Protein AF-A0A059X9L1-F1 (afdb_monomer)

Foldseek 3Di:
DDDDPPVPDPVVVVCVVPVPPPPPDDPDLQFDWDDPDPFKIKGFQADFPVVCCVVPVPCPDDDPDGTNFRSQCVQVVHRDDAQDWDDDPQKIKGQHDDDPRTRTMIMIGGNDPPPPDDDDD

pLDDT: mean 75.88, std 18.7, range [35.75, 95.0]

Sequence (121 aa):
FGGTSGLVSVEDVVEQIFGEIQDEYDTTEDWTERQLDEHTYMLSARHELDYLNEKYGWGLPEGDYDTVAGMLIHFYGDLPDENEVVEMPPYSFQIVSVQDTRIELVKLTIEDRRSERTGHN

Secondary structure (DSSP, 8-state):
---------TTHHHHHHHTT-------SGGG-EEEEETTEEEEETTSBHHHHHHHH------SS--BHHHHHHHHHSS-PPTT-EEEETTEEEEEEEEETTEEEEEEEEE--TT-------

Structure (mmCIF, N/CA/C/O backbone):
data_AF-A0A059X9L1-F1
#
_entry.id   AF-A0A059X9L1-F1
#
loop_
_atom_site.group_PDB
_atom_site.id
_atom_site.type_symbol
_atom_site.label_atom_id
_atom_site.label_alt_id
_atom_site.label_comp_id
_atom_site.label_asym_id
_atom_site.label_entity_id
_atom_site.label_seq_id
_atom_site.pdbx_PDB_ins_code
_atom_site.Cartn_x
_atom_site.Cartn_y
_atom_site.Cartn_z
_atom_site.occupancy
_atom_site.B_iso_or_equiv
_atom_site.auth_seq_id
_atom_site.auth_comp_id
_atom_site.auth_asym_id
_atom_site.auth_atom_id
_atom_site.pdbx_PDB_model_num
ATOM 1 N N . PHE A 1 1 ? -28.693 -7.969 38.394 1.00 44.44 1 PHE A N 1
ATOM 2 C CA . PHE A 1 1 ? -28.958 -8.224 36.968 1.00 44.44 1 PHE A CA 1
ATOM 3 C C . PHE A 1 1 ? -28.004 -7.355 36.170 1.00 44.44 1 PHE A C 1
ATOM 5 O O . PHE A 1 1 ? -28.306 -6.205 35.894 1.00 44.44 1 PHE A O 1
ATOM 12 N N . GLY A 1 2 ? -26.788 -7.870 35.972 1.00 45.97 2 GLY A N 1
ATOM 13 C CA . GLY A 1 2 ? -25.774 -7.279 35.103 1.00 45.97 2 GLY A CA 1
ATOM 14 C C . GLY A 1 2 ? -25.969 -7.849 33.707 1.00 45.97 2 GLY A C 1
ATOM 15 O O . GLY A 1 2 ? -26.153 -9.056 33.565 1.00 45.97 2 GLY A O 1
ATOM 16 N N . GLY A 1 3 ? -26.016 -6.983 32.705 1.00 45.31 3 GLY A N 1
ATOM 17 C CA . GLY A 1 3 ? -26.385 -7.403 31.363 1.00 45.31 3 GLY A CA 1
ATOM 18 C C . GLY A 1 3 ? -26.317 -6.264 30.369 1.00 45.31 3 GLY A C 1
ATOM 19 O O . GLY A 1 3 ? -27.338 -5.917 29.803 1.00 45.31 3 GLY A O 1
ATOM 20 N N . THR A 1 4 ? -25.122 -5.713 30.171 1.00 50.09 4 THR A N 1
ATOM 21 C CA . THR A 1 4 ? -24.690 -5.122 28.899 1.00 50.09 4 THR A CA 1
ATOM 22 C C . THR A 1 4 ? -23.168 -5.260 28.840 1.00 50.09 4 THR A C 1
ATOM 24 O O . THR A 1 4 ? -22.434 -4.351 29.221 1.00 50.09 4 THR A O 1
ATOM 27 N N . SER A 1 5 ? -22.674 -6.418 28.396 1.00 48.25 5 SER A N 1
ATOM 28 C CA . SER A 1 5 ? -21.343 -6.485 27.782 1.00 48.25 5 SER A CA 1
ATOM 29 C C . SER A 1 5 ? -21.434 -5.755 26.444 1.00 48.25 5 SER A C 1
ATOM 31 O O . SER A 1 5 ? -21.562 -6.374 25.395 1.00 48.25 5 SER A O 1
ATOM 33 N N . GLY A 1 6 ? -21.453 -4.426 26.494 1.00 46.97 6 GLY A N 1
ATOM 34 C CA . GLY A 1 6 ? -21.008 -3.618 25.374 1.00 46.97 6 GLY A CA 1
ATOM 35 C C . GLY A 1 6 ? -19.496 -3.621 25.466 1.00 46.97 6 GLY A C 1
ATOM 36 O O . GLY A 1 6 ? -18.935 -2.876 26.264 1.00 46.97 6 GLY A O 1
ATOM 37 N N . LEU A 1 7 ? -18.859 -4.549 24.757 1.00 48.28 7 LEU A N 1
ATOM 38 C CA . LEU A 1 7 ? -17.422 -4.528 24.533 1.00 48.28 7 LEU A CA 1
ATOM 39 C C . LEU A 1 7 ? -17.143 -3.276 23.692 1.00 48.28 7 LEU A C 1
ATOM 41 O O . LEU A 1 7 ? -17.138 -3.342 22.470 1.00 48.28 7 LEU A O 1
ATOM 45 N N . VAL A 1 8 ? -17.021 -2.123 24.348 1.00 49.59 8 VAL A N 1
ATOM 46 C CA . VAL A 1 8 ? -16.333 -0.977 23.762 1.00 49.59 8 VAL A CA 1
ATOM 47 C C . VAL A 1 8 ? -14.888 -1.435 23.672 1.00 49.59 8 VAL A C 1
ATOM 49 O O . VAL A 1 8 ? -14.196 -1.534 24.689 1.00 49.59 8 VAL A O 1
ATOM 52 N N . SER A 1 9 ? -14.491 -1.854 22.473 1.00 59.12 9 SER A N 1
ATOM 53 C CA . SER A 1 9 ? -13.088 -2.068 22.167 1.00 59.12 9 SER A CA 1
ATOM 54 C C . SER A 1 9 ? -12.367 -0.753 22.433 1.00 59.12 9 SER A C 1
ATOM 56 O O . SER A 1 9 ? -12.844 0.317 22.068 1.00 59.12 9 SER A O 1
ATOM 58 N N . VAL A 1 10 ? -11.211 -0.830 23.079 1.00 53.56 10 VAL A N 1
ATOM 59 C CA . VAL A 1 10 ? -10.307 0.311 23.294 1.00 53.56 10 VAL A CA 1
ATOM 60 C C . VAL A 1 10 ? -9.845 0.974 21.985 1.00 53.56 10 VAL A C 1
ATOM 62 O O . VAL A 1 10 ? -9.214 2.019 22.041 1.00 53.56 10 VAL A O 1
ATOM 65 N N . GLU A 1 11 ? -10.187 0.387 20.840 1.00 52.56 11 GLU A N 1
ATOM 66 C CA . GLU A 1 11 ? -9.947 0.857 19.473 1.00 52.56 11 GLU A CA 1
ATOM 67 C C . GLU A 1 11 ? -10.756 2.140 19.158 1.00 52.56 11 GLU A C 1
ATOM 69 O O . GLU A 1 11 ? -10.177 3.112 18.685 1.00 52.56 11 GLU A O 1
ATOM 74 N N . ASP A 1 12 ? -12.015 2.232 19.612 1.00 55.41 12 ASP A N 1
ATOM 75 C CA . ASP A 1 12 ? -12.942 3.363 19.358 1.00 55.41 12 ASP A CA 1
ATOM 76 C C . ASP A 1 12 ? -12.466 4.698 19.989 1.00 55.41 12 ASP A C 1
ATOM 78 O O . ASP A 1 12 ? -12.830 5.797 19.574 1.00 55.41 12 ASP A O 1
ATOM 82 N N . VAL A 1 13 ? -11.630 4.623 21.033 1.00 56.06 13 VAL A N 1
ATOM 83 C CA . VAL A 1 13 ? -11.161 5.801 21.792 1.00 56.06 13 VAL A CA 1
ATOM 84 C C . VAL A 1 13 ? -9.873 6.392 21.202 1.00 56.06 13 VAL A C 1
ATOM 86 O O . VAL A 1 13 ? -9.546 7.549 21.473 1.00 56.06 13 VAL A O 1
ATOM 89 N N . VAL A 1 14 ? -9.140 5.630 20.383 1.00 56.91 14 VAL A N 1
ATOM 90 C CA . VAL A 1 14 ? -7.889 6.091 19.752 1.00 56.91 14 VAL A CA 1
ATOM 91 C C . VAL A 1 14 ? -8.180 6.852 18.452 1.00 56.91 14 VAL A C 1
ATOM 93 O O . VAL A 1 14 ? -7.500 7.835 18.154 1.00 56.91 14 VAL A O 1
ATOM 96 N N . GLU A 1 15 ? -9.241 6.481 17.732 1.00 51.72 15 GLU A N 1
ATOM 97 C CA . GLU A 1 15 ? -9.639 7.088 16.452 1.00 51.72 15 GLU A CA 1
ATOM 98 C C . GLU A 1 15 ? -9.988 8.581 16.561 1.00 51.72 15 GLU A C 1
ATOM 100 O O . GLU A 1 15 ? -9.649 9.365 15.674 1.00 51.72 15 GLU A O 1
ATOM 105 N N . GLN A 1 16 ? -10.550 9.027 17.691 1.00 47.03 16 GLN A N 1
ATOM 106 C CA . GLN A 1 16 ? -10.826 10.454 17.915 1.00 47.03 16 GLN A CA 1
ATOM 107 C C . GLN A 1 16 ? -9.579 11.309 18.198 1.00 47.03 16 GLN A C 1
ATOM 109 O O . GLN A 1 16 ? -9.686 12.534 18.186 1.00 47.03 16 GLN A O 1
ATOM 114 N N . ILE A 1 17 ? -8.418 10.709 18.488 1.00 53.94 17 ILE A N 1
ATOM 115 C CA . ILE A 1 17 ? -7.199 11.455 18.856 1.00 53.94 17 ILE A CA 1
ATOM 116 C C . ILE A 1 17 ? -6.196 11.543 17.692 1.00 53.94 17 ILE A C 1
ATOM 118 O O . ILE A 1 17 ? -5.354 12.439 17.695 1.00 53.94 17 ILE A O 1
ATOM 122 N N . PHE A 1 18 ? -6.305 10.681 16.673 1.00 52.34 18 PHE A N 1
ATOM 123 C CA . PHE A 1 18 ? -5.324 10.610 15.578 1.00 52.34 18 PHE A CA 1
ATOM 124 C C . PHE A 1 18 ? -5.896 10.807 14.163 1.00 52.34 18 PHE A C 1
ATOM 126 O O . PHE A 1 18 ? -5.117 10.945 13.223 1.00 52.34 18 PHE A O 1
ATOM 133 N N . GLY A 1 19 ? -7.221 10.898 13.994 1.00 47.91 19 GLY A N 1
ATOM 134 C CA . GLY A 1 19 ? -7.877 11.074 12.688 1.00 47.91 19 GLY A CA 1
ATOM 135 C C . GLY A 1 19 ? -7.715 12.445 12.006 1.00 47.91 19 GLY A C 1
ATOM 136 O O . GLY A 1 19 ? -8.333 12.671 10.971 1.00 47.91 19 GLY A O 1
ATOM 137 N N . GLU A 1 20 ? -6.917 13.372 12.553 1.00 47.12 20 GLU A N 1
ATOM 138 C CA . GLU A 1 20 ? -6.827 14.766 12.069 1.00 47.12 20 GLU A CA 1
ATOM 139 C C . GLU A 1 20 ? -5.423 15.230 11.653 1.00 47.12 20 GLU A C 1
ATOM 141 O O . GLU A 1 20 ? -5.195 16.430 11.521 1.00 47.12 20 GLU A O 1
ATOM 146 N N . ILE A 1 21 ? -4.468 14.332 11.398 1.00 51.66 21 ILE A N 1
ATOM 147 C CA . ILE A 1 21 ? -3.203 14.744 10.760 1.00 51.66 21 ILE A CA 1
ATOM 148 C C . ILE A 1 21 ? -3.195 14.257 9.313 1.00 51.66 21 ILE A C 1
ATOM 150 O O . ILE A 1 21 ? -2.392 13.426 8.902 1.00 51.66 21 ILE A O 1
ATOM 154 N N . GLN A 1 22 ? -4.153 14.777 8.541 1.00 51.59 22 GLN A N 1
ATOM 155 C CA . GLN A 1 22 ? -4.045 14.835 7.088 1.00 51.59 22 GLN A CA 1
ATOM 156 C C . GLN A 1 22 ? -2.937 15.855 6.802 1.00 51.59 22 GLN A C 1
ATOM 158 O O . GLN A 1 22 ? -3.185 17.058 6.752 1.00 51.59 22 GLN A O 1
ATOM 163 N N . ASP A 1 23 ? -1.691 15.385 6.754 1.00 46.03 23 ASP A N 1
ATOM 164 C CA . ASP A 1 23 ? -0.573 16.245 6.395 1.00 46.03 23 ASP A CA 1
ATOM 165 C C . ASP A 1 23 ? -0.790 16.729 4.956 1.00 46.03 23 ASP A C 1
ATOM 167 O O . ASP A 1 23 ? -0.983 15.952 4.021 1.00 46.03 23 ASP A O 1
ATOM 171 N N . GLU A 1 24 ? -0.845 18.046 4.811 1.00 47.16 24 GLU A N 1
ATOM 172 C CA . GLU A 1 24 ? -1.239 18.781 3.610 1.00 47.16 24 GLU A CA 1
ATOM 173 C C . GLU A 1 24 ? -0.136 18.778 2.529 1.00 47.16 24 GLU A C 1
ATOM 175 O O . GLU A 1 24 ? -0.120 19.637 1.644 1.00 47.16 24 GLU A O 1
ATOM 180 N N . TYR A 1 25 ? 0.799 17.827 2.587 1.00 52.56 25 TYR A N 1
ATOM 181 C CA . TYR A 1 25 ? 1.950 17.729 1.700 1.00 52.56 25 TYR A CA 1
ATOM 182 C C . TYR A 1 25 ? 2.044 16.339 1.067 1.00 52.56 25 TYR A C 1
ATOM 184 O O . TYR A 1 25 ? 2.671 15.446 1.613 1.00 52.56 25 TYR A O 1
ATOM 192 N N . ASP A 1 26 ? 1.493 16.189 -0.139 1.00 46.91 26 ASP A N 1
ATOM 193 C CA . ASP A 1 26 ? 2.305 15.717 -1.268 1.00 46.91 26 ASP A CA 1
ATOM 194 C C . ASP A 1 26 ? 1.629 16.114 -2.589 1.00 46.91 26 ASP A C 1
ATOM 196 O O . ASP A 1 26 ? 0.844 15.397 -3.204 1.00 46.91 26 ASP A O 1
ATOM 200 N N . THR A 1 27 ? 1.915 17.337 -3.034 1.00 46.00 27 THR A N 1
ATOM 201 C CA . THR A 1 27 ? 1.600 17.836 -4.385 1.00 46.00 27 THR A CA 1
ATOM 202 C C . THR A 1 27 ? 2.420 17.153 -5.490 1.00 46.00 27 THR A C 1
ATOM 204 O O . THR A 1 27 ? 2.491 17.663 -6.609 1.00 46.00 27 THR A O 1
ATOM 207 N N . THR A 1 28 ? 3.040 16.008 -5.208 1.00 48.66 28 THR A N 1
ATOM 208 C CA . THR A 1 28 ? 3.763 15.198 -6.183 1.00 48.66 28 THR A CA 1
ATOM 209 C C . THR A 1 28 ? 3.010 13.884 -6.338 1.00 48.66 28 THR A C 1
ATOM 211 O O . THR A 1 28 ? 2.970 13.060 -5.435 1.00 48.66 28 THR A O 1
ATOM 214 N N . GLU A 1 29 ? 2.406 13.676 -7.507 1.00 53.84 29 GLU A N 1
ATOM 215 C CA . GLU A 1 29 ? 1.574 12.508 -7.856 1.00 53.84 29 GLU A CA 1
ATOM 216 C C . GLU A 1 29 ? 2.262 11.140 -7.602 1.00 53.84 29 GLU A C 1
ATOM 218 O O . GLU A 1 29 ? 1.607 10.101 -7.580 1.00 53.84 29 GLU A O 1
ATOM 223 N N . ASP A 1 30 ? 3.575 11.148 -7.362 1.00 59.31 30 ASP A N 1
ATOM 224 C CA . ASP A 1 30 ? 4.486 10.008 -7.277 1.00 59.31 30 ASP A CA 1
ATOM 225 C C . ASP A 1 30 ? 4.432 9.240 -5.928 1.00 59.31 30 ASP A C 1
ATOM 227 O O . ASP A 1 30 ? 4.667 8.028 -5.899 1.00 59.31 30 ASP A O 1
ATOM 231 N N . TRP A 1 31 ? 4.041 9.899 -4.825 1.00 72.38 31 TRP A N 1
ATOM 232 C CA . TRP A 1 31 ? 3.985 9.321 -3.462 1.00 72.38 31 TRP A CA 1
ATOM 233 C C . TRP A 1 31 ? 2.594 9.430 -2.835 1.00 72.38 31 TRP A C 1
ATOM 235 O O . TRP A 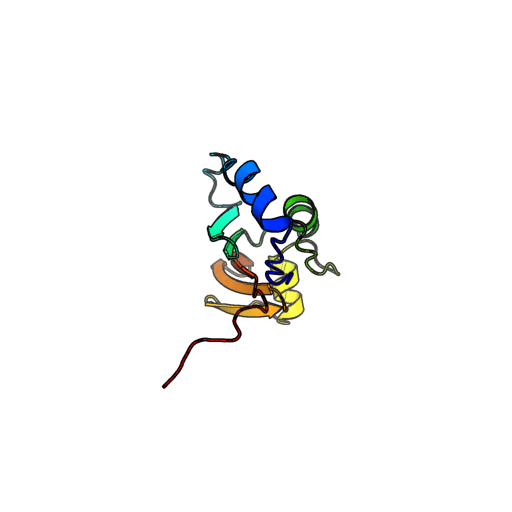1 31 ? 2.427 9.829 -1.687 1.00 72.38 31 TRP A O 1
ATOM 245 N N . THR A 1 32 ? 1.562 9.114 -3.618 1.00 80.06 32 THR A N 1
ATOM 246 C CA . THR A 1 32 ? 0.180 9.179 -3.135 1.00 80.06 32 THR A CA 1
ATOM 247 C C . THR A 1 32 ? -0.011 8.284 -1.912 1.00 80.06 32 THR A C 1
ATOM 249 O O . THR A 1 32 ? 0.090 7.072 -2.019 1.00 80.06 32 THR A O 1
ATOM 252 N N . GLU A 1 33 ? -0.391 8.862 -0.780 1.00 84.88 33 GLU A N 1
ATOM 253 C CA . GLU A 1 33 ? -0.783 8.115 0.411 1.00 84.88 33 GLU A CA 1
ATOM 254 C C . GLU A 1 33 ? -1.998 8.801 1.032 1.00 84.88 33 GLU A C 1
ATOM 256 O O . GLU A 1 33 ? -1.905 9.869 1.632 1.00 84.88 33 GLU A O 1
ATOM 261 N N . ARG A 1 34 ? -3.188 8.249 0.795 1.00 83.38 34 ARG A N 1
ATOM 262 C CA . ARG A 1 34 ? -4.448 8.872 1.204 1.00 83.38 34 ARG A CA 1
ATOM 263 C C . ARG A 1 34 ? -5.388 7.849 1.798 1.00 83.38 34 ARG A C 1
ATOM 265 O O . ARG A 1 34 ? -5.753 6.879 1.143 1.00 83.38 34 ARG A O 1
ATOM 272 N N . GLN A 1 35 ? -5.855 8.112 3.007 1.00 83.94 35 GLN A N 1
ATOM 273 C CA . GLN A 1 35 ? -6.980 7.383 3.568 1.00 83.94 35 GLN A CA 1
ATOM 274 C C . GLN A 1 35 ? -8.272 7.849 2.886 1.00 83.94 35 GLN A C 1
AT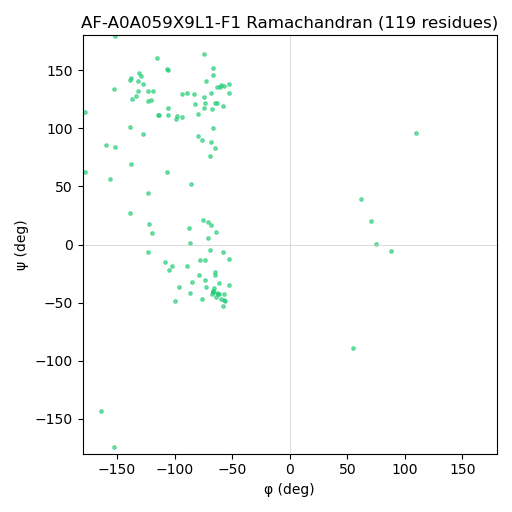OM 276 O O . GLN A 1 35 ? -8.574 9.043 2.876 1.00 83.94 35 GLN A O 1
ATOM 281 N N . LEU A 1 36 ? -8.999 6.915 2.271 1.00 83.75 36 LEU A N 1
ATOM 282 C CA . LEU A 1 36 ? -10.314 7.174 1.682 1.00 83.75 36 LEU A CA 1
ATOM 283 C C . LEU A 1 36 ? -11.412 7.006 2.737 1.00 83.75 36 LEU A C 1
ATOM 285 O O . LEU A 1 36 ? -12.307 7.842 2.809 1.00 83.75 36 LEU A O 1
ATOM 289 N N . ASP A 1 37 ? -11.297 5.966 3.569 1.00 81.81 37 ASP A N 1
ATOM 290 C CA . ASP A 1 37 ? -12.253 5.598 4.619 1.00 81.81 37 ASP A CA 1
ATOM 291 C C . ASP A 1 37 ? -11.528 4.859 5.771 1.00 81.81 37 ASP A C 1
ATOM 293 O O . ASP A 1 37 ? -10.329 4.589 5.689 1.00 81.81 37 ASP A O 1
ATOM 297 N N . GLU A 1 38 ? -12.245 4.463 6.830 1.00 77.88 38 GLU A N 1
ATOM 298 C CA . GLU A 1 38 ? -11.702 3.745 8.009 1.00 77.88 38 GLU A CA 1
ATOM 299 C C . GLU A 1 38 ? -10.901 2.482 7.648 1.00 77.88 38 GLU A C 1
ATOM 301 O O . GLU A 1 38 ? -9.896 2.161 8.275 1.00 77.88 38 GLU A O 1
ATOM 306 N N . HIS A 1 39 ? -11.317 1.784 6.592 1.00 85.50 39 HIS A N 1
ATOM 307 C CA . HIS A 1 39 ? -10.707 0.529 6.150 1.00 85.50 39 HIS A CA 1
ATOM 308 C C . HIS A 1 39 ? -10.154 0.600 4.731 1.00 85.50 39 HIS A C 1
ATOM 310 O O . HIS A 1 39 ? -9.848 -0.435 4.148 1.00 85.50 39 HIS A O 1
ATOM 316 N N . THR A 1 40 ? -10.086 1.785 4.127 1.00 86.38 40 THR A N 1
ATOM 317 C CA . THR A 1 40 ? -9.716 1.918 2.718 1.00 86.38 40 THR A CA 1
ATOM 318 C C . THR A 1 40 ? -8.684 3.013 2.524 1.00 86.38 40 THR A C 1
ATOM 320 O O . THR A 1 40 ? -8.896 4.163 2.902 1.00 86.38 40 THR A O 1
ATOM 323 N N . TYR A 1 41 ? -7.591 2.663 1.854 1.00 89.94 41 TYR A N 1
ATOM 324 C CA . TYR A 1 41 ? -6.451 3.535 1.609 1.00 89.94 41 TYR A CA 1
ATOM 325 C C . TYR A 1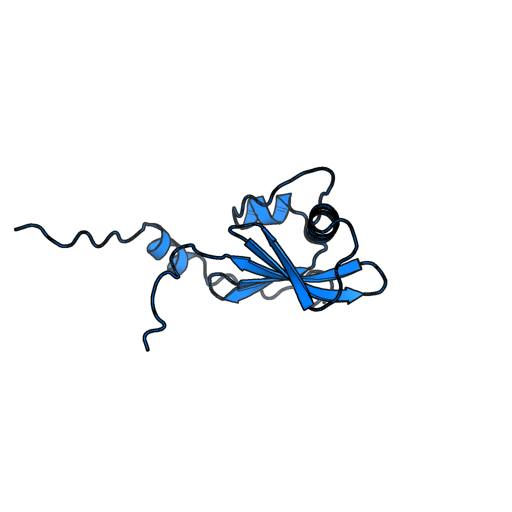 41 ? -6.061 3.480 0.134 1.00 89.94 41 TYR A C 1
ATOM 327 O O . TYR A 1 41 ? -6.082 2.425 -0.495 1.00 89.94 41 TYR A O 1
ATOM 335 N N . MET A 1 42 ? -5.699 4.625 -0.425 1.00 90.44 42 MET A N 1
ATOM 336 C CA . MET A 1 42 ? -5.109 4.764 -1.747 1.00 90.44 42 MET A CA 1
ATOM 337 C C . MET A 1 42 ? -3.628 5.076 -1.585 1.00 90.44 42 MET A C 1
ATOM 339 O O . MET A 1 42 ? -3.271 6.105 -1.016 1.00 90.44 42 MET A O 1
ATOM 343 N N . LEU A 1 43 ? -2.783 4.179 -2.078 1.00 90.50 43 LEU A N 1
ATOM 344 C CA . LEU A 1 43 ? -1.346 4.185 -1.834 1.00 90.50 43 LEU A CA 1
ATOM 345 C C . LEU A 1 43 ? -0.589 4.088 -3.161 1.00 90.50 43 LEU A C 1
ATOM 347 O O . LEU A 1 43 ? -1.014 3.389 -4.084 1.00 90.50 43 LEU A O 1
ATOM 351 N N .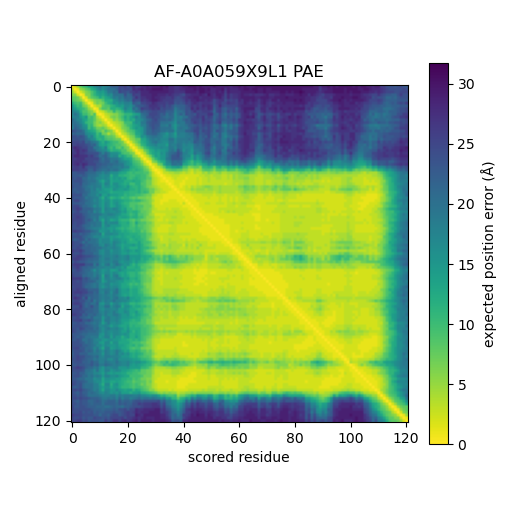 SER A 1 44 ? 0.559 4.753 -3.242 1.00 91.50 44 SER A N 1
ATOM 352 C CA . SER A 1 44 ? 1.548 4.543 -4.287 1.00 91.50 44 SER A CA 1
ATOM 353 C C . SER A 1 44 ? 2.156 3.165 -4.091 1.00 91.50 44 SER A C 1
ATOM 355 O O . SER A 1 44 ? 2.613 2.817 -3.000 1.00 91.50 44 SER A O 1
ATOM 357 N N . ALA A 1 45 ? 2.208 2.360 -5.146 1.00 91.44 45 ALA A N 1
ATOM 358 C CA . ALA A 1 45 ? 2.794 1.029 -5.033 1.00 91.44 45 ALA A CA 1
ATOM 359 C C . ALA A 1 45 ? 4.326 1.073 -4.830 1.00 91.44 45 ALA A C 1
ATOM 361 O O . ALA A 1 45 ? 4.957 0.041 -4.601 1.00 91.44 45 ALA A O 1
ATOM 362 N N . ARG A 1 46 ? 4.924 2.272 -4.889 1.00 90.50 46 ARG A N 1
ATOM 363 C CA . ARG A 1 46 ? 6.333 2.537 -4.578 1.00 90.50 46 ARG A CA 1
ATOM 364 C C . ARG A 1 46 ? 6.627 2.597 -3.081 1.00 90.50 46 ARG A C 1
ATOM 366 O O . ARG A 1 46 ? 7.800 2.569 -2.724 1.00 90.50 46 ARG A O 1
ATOM 373 N N . HIS A 1 47 ? 5.604 2.681 -2.226 1.00 90.12 47 HIS A N 1
ATOM 374 C CA . HIS A 1 47 ? 5.811 2.644 -0.781 1.00 90.12 47 HIS A CA 1
ATOM 375 C C . HIS A 1 47 ? 6.489 1.341 -0.356 1.00 90.12 47 HIS A C 1
ATOM 377 O O . HIS A 1 47 ? 6.144 0.254 -0.832 1.00 90.12 47 HIS A O 1
ATOM 383 N N . GLU A 1 48 ? 7.447 1.482 0.554 1.00 91.44 48 GLU A N 1
ATOM 384 C CA . GLU A 1 48 ? 8.104 0.367 1.223 1.00 91.44 48 GLU A CA 1
ATOM 385 C C . GLU A 1 48 ? 7.147 -0.271 2.235 1.00 91.44 48 GLU A C 1
ATOM 387 O O . GLU A 1 48 ? 6.382 0.419 2.916 1.00 91.44 48 GLU A O 1
ATOM 392 N N . LEU A 1 49 ? 7.177 -1.598 2.327 1.00 91.25 49 LEU A N 1
ATOM 393 C CA . LEU A 1 49 ? 6.314 -2.345 3.239 1.00 91.25 49 LEU A CA 1
ATOM 394 C C . LEU A 1 49 ? 6.661 -2.073 4.698 1.00 91.25 49 LEU A C 1
ATOM 396 O O . LEU A 1 49 ? 5.747 -1.900 5.500 1.00 91.25 49 LEU A O 1
ATOM 400 N N . ASP A 1 50 ? 7.955 -1.991 5.019 1.00 87.69 50 ASP A N 1
ATOM 401 C CA . ASP A 1 50 ? 8.448 -1.680 6.364 1.00 87.69 50 ASP A CA 1
ATOM 402 C C . ASP A 1 50 ? 7.888 -0.332 6.835 1.00 87.69 50 ASP A C 1
ATOM 404 O O . ASP A 1 50 ? 7.234 -0.262 7.869 1.00 87.69 50 ASP A O 1
ATOM 408 N N . TYR A 1 51 ? 7.962 0.700 5.988 1.00 86.81 51 TYR A N 1
ATOM 409 C CA . TYR A 1 51 ? 7.368 2.010 6.266 1.00 86.81 51 TYR A CA 1
ATOM 410 C C . TYR A 1 51 ? 5.860 1.940 6.560 1.00 86.81 51 TYR A C 1
ATOM 412 O O . TYR A 1 51 ? 5.385 2.517 7.541 1.00 86.81 51 TYR A O 1
ATOM 420 N N . LEU A 1 52 ? 5.087 1.236 5.724 1.00 87.38 52 LEU A N 1
ATOM 421 C CA . LEU A 1 52 ? 3.640 1.095 5.928 1.00 87.38 52 LEU A CA 1
ATOM 422 C C . LEU A 1 52 ? 3.325 0.298 7.202 1.00 87.38 52 LEU A C 1
ATOM 424 O O . LEU A 1 52 ? 2.389 0.635 7.930 1.00 87.38 52 LEU A O 1
ATOM 428 N N . ASN A 1 53 ? 4.120 -0.729 7.498 1.00 87.88 53 ASN A N 1
ATOM 429 C CA . ASN A 1 53 ? 4.001 -1.533 8.707 1.00 87.88 53 ASN A CA 1
ATOM 430 C C . ASN A 1 53 ? 4.361 -0.740 9.966 1.00 87.88 53 ASN A C 1
ATOM 432 O O . ASN A 1 53 ? 3.639 -0.836 10.955 1.00 87.88 53 ASN A O 1
ATOM 436 N N . GLU A 1 54 ? 5.417 0.070 9.943 1.00 84.56 54 GLU A N 1
ATOM 437 C CA . GLU A 1 54 ? 5.803 0.938 11.057 1.00 84.56 54 GLU A CA 1
ATOM 438 C C . GLU A 1 54 ? 4.766 2.041 11.306 1.00 84.56 54 GLU A C 1
ATOM 440 O O . GLU A 1 54 ? 4.445 2.349 12.457 1.00 84.56 54 GLU A O 1
ATOM 445 N N . LYS A 1 55 ? 4.221 2.625 10.232 1.00 81.75 55 LYS A N 1
ATOM 446 C CA . LYS A 1 55 ? 3.268 3.738 10.305 1.00 81.75 55 LYS A CA 1
ATOM 447 C C . LYS A 1 55 ? 1.863 3.305 10.712 1.00 81.75 55 LYS A C 1
ATOM 449 O O . LYS A 1 55 ? 1.253 3.952 11.562 1.00 81.75 55 LYS A O 1
ATOM 454 N N . TYR A 1 56 ? 1.345 2.244 10.096 1.00 83.62 56 TYR A N 1
ATOM 455 C CA . TYR A 1 56 ? -0.044 1.809 10.271 1.00 83.62 56 TYR A CA 1
ATOM 456 C C . TYR A 1 56 ? -0.196 0.522 11.081 1.00 83.62 56 TYR A C 1
ATOM 458 O O . TYR A 1 56 ? -1.302 0.199 11.510 1.00 83.62 56 TYR A O 1
ATOM 466 N N . GLY A 1 57 ? 0.882 -0.236 11.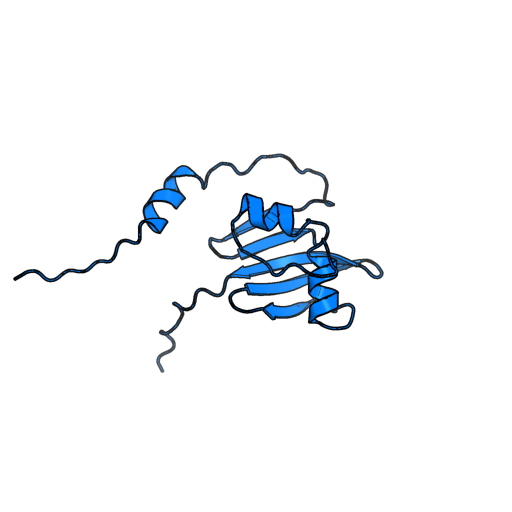292 1.00 82.94 57 GLY A N 1
ATOM 467 C CA . GLY A 1 57 ? 0.817 -1.502 12.022 1.00 82.94 57 GLY A CA 1
ATOM 468 C C . GLY A 1 57 ? 0.096 -2.618 11.266 1.00 82.94 57 GLY A C 1
ATOM 469 O O . GLY A 1 57 ? -0.364 -3.567 11.898 1.00 82.94 57 GLY A O 1
ATOM 470 N N . TRP A 1 58 ? -0.031 -2.528 9.936 1.00 85.12 58 TRP A N 1
ATOM 471 C CA . TRP A 1 58 ? -0.779 -3.511 9.142 1.00 85.12 58 TRP A CA 1
ATOM 472 C C . TRP A 1 58 ? -0.157 -4.916 9.169 1.00 85.12 58 TRP A C 1
ATOM 474 O O . TRP A 1 58 ? -0.871 -5.909 9.022 1.00 85.12 58 TRP A O 1
ATOM 484 N N . GLY A 1 59 ? 1.153 -5.037 9.383 1.00 84.50 59 GLY A N 1
ATOM 485 C CA . GLY A 1 59 ? 1.820 -6.341 9.370 1.00 84.50 59 GLY A CA 1
ATOM 486 C C . GLY A 1 59 ? 1.698 -7.031 8.009 1.00 84.50 59 GLY A C 1
ATOM 487 O O . GLY A 1 59 ? 1.467 -8.240 7.941 1.00 84.50 59 GLY A O 1
ATOM 488 N N . LEU A 1 60 ? 1.802 -6.247 6.933 1.00 87.88 60 LEU A N 1
ATOM 489 C CA . LEU A 1 60 ? 1.930 -6.737 5.569 1.00 87.88 60 LEU A CA 1
ATOM 490 C C . LEU A 1 60 ? 3.094 -7.733 5.497 1.00 87.88 60 LEU A C 1
ATOM 492 O O . LEU A 1 60 ? 4.130 -7.488 6.122 1.00 87.88 60 LEU A O 1
ATOM 496 N N . PRO A 1 61 ? 2.932 -8.852 4.772 1.00 81.75 61 PRO A N 1
ATOM 497 C CA . PRO A 1 61 ? 3.975 -9.859 4.672 1.00 81.75 61 PRO A CA 1
ATOM 498 C C . PRO A 1 61 ? 5.203 -9.265 3.991 1.00 81.75 61 PRO A C 1
ATOM 500 O O . PRO A 1 61 ? 5.076 -8.594 2.976 1.00 81.75 61 PRO A O 1
ATOM 503 N N . GLU A 1 62 ? 6.377 -9.543 4.543 1.00 83.44 62 GLU A N 1
ATOM 504 C CA . GLU A 1 62 ? 7.671 -9.161 3.980 1.00 83.44 62 GLU A CA 1
ATOM 505 C C . GLU A 1 62 ? 8.351 -10.402 3.382 1.00 83.44 62 GLU A C 1
ATOM 507 O O . GLU A 1 62 ? 8.141 -11.530 3.848 1.00 83.44 62 GLU A O 1
ATOM 512 N N . GLY A 1 63 ? 9.168 -10.222 2.346 1.00 84.94 63 GLY A N 1
ATOM 513 C CA . GLY A 1 63 ? 9.814 -11.330 1.641 1.00 84.94 63 GLY A CA 1
ATOM 514 C C . GLY A 1 63 ? 10.980 -10.867 0.778 1.00 84.94 63 GLY A C 1
ATOM 515 O O . GLY A 1 63 ? 11.694 -9.940 1.137 1.00 84.94 63 GLY A O 1
ATOM 516 N N . ASP A 1 64 ? 11.161 -11.486 -0.389 1.00 87.88 64 ASP A N 1
ATOM 517 C CA . ASP A 1 64 ? 12.144 -11.071 -1.408 1.00 87.88 64 ASP A CA 1
ATOM 518 C C . ASP A 1 64 ? 11.771 -9.750 -2.127 1.00 87.88 64 ASP A C 1
ATOM 520 O O . ASP A 1 64 ? 12.230 -9.479 -3.237 1.00 87.88 64 ASP A O 1
ATOM 524 N N . TYR A 1 65 ? 10.889 -8.952 -1.531 1.00 91.62 65 TYR A N 1
ATOM 525 C CA . TYR A 1 65 ? 10.352 -7.710 -2.064 1.00 91.62 65 TYR A CA 1
ATOM 526 C C . TYR A 1 65 ? 10.283 -6.664 -0.949 1.00 91.62 65 TYR A C 1
ATOM 528 O O . TYR A 1 65 ? 9.914 -6.974 0.181 1.00 91.62 65 TYR A O 1
ATOM 536 N N . ASP A 1 66 ? 10.595 -5.417 -1.295 1.00 90.38 66 ASP A N 1
ATOM 537 C CA . ASP A 1 66 ? 10.626 -4.305 -0.337 1.00 90.38 66 ASP A CA 1
ATOM 538 C C . ASP A 1 66 ? 9.410 -3.375 -0.474 1.00 90.38 66 ASP A C 1
ATOM 540 O O . ASP A 1 66 ? 9.051 -2.669 0.464 1.00 90.38 66 ASP A O 1
ATOM 544 N N . THR A 1 67 ? 8.749 -3.368 -1.639 1.00 93.00 67 THR A N 1
ATOM 545 C CA . THR A 1 67 ? 7.665 -2.427 -1.971 1.00 93.00 67 THR A CA 1
ATOM 546 C C . THR A 1 67 ? 6.321 -3.114 -2.166 1.00 93.00 67 THR A C 1
ATOM 548 O O . THR A 1 67 ? 6.251 -4.305 -2.484 1.00 93.00 67 THR A O 1
ATOM 551 N N . VAL A 1 68 ? 5.238 -2.338 -2.061 1.00 92.88 68 VAL A N 1
ATOM 552 C CA . VAL A 1 68 ? 3.877 -2.823 -2.338 1.00 92.88 68 VAL A CA 1
ATOM 553 C C . VAL A 1 68 ? 3.763 -3.388 -3.757 1.00 92.88 68 VAL A C 1
ATOM 555 O O . VAL A 1 68 ? 3.195 -4.460 -3.940 1.00 92.88 68 VAL A O 1
ATOM 558 N N . ALA A 1 69 ? 4.350 -2.734 -4.764 1.00 92.75 69 ALA A N 1
ATOM 559 C CA . ALA A 1 69 ? 4.366 -3.256 -6.131 1.00 92.75 69 ALA A CA 1
ATOM 560 C C . ALA A 1 69 ? 5.069 -4.619 -6.215 1.00 92.75 69 ALA A C 1
ATOM 562 O O . ALA A 1 69 ? 4.540 -5.549 -6.823 1.00 92.75 69 ALA A O 1
ATOM 563 N N . GLY A 1 70 ? 6.245 -4.743 -5.587 1.00 92.31 70 GLY A N 1
ATOM 564 C CA . GLY A 1 70 ? 7.010 -5.990 -5.562 1.00 92.31 70 GLY A CA 1
ATOM 565 C C . GLY A 1 70 ? 6.245 -7.122 -4.880 1.00 92.31 70 GLY A C 1
ATOM 566 O O . GLY A 1 70 ? 6.191 -8.229 -5.413 1.00 92.31 70 GLY A O 1
ATOM 567 N N . MET A 1 71 ? 5.585 -6.821 -3.760 1.00 93.44 71 MET A N 1
ATOM 568 C CA . MET A 1 71 ? 4.704 -7.754 -3.061 1.00 93.44 71 MET A CA 1
ATOM 569 C C . MET A 1 71 ? 3.581 -8.244 -3.971 1.00 93.44 71 MET A C 1
ATOM 571 O O . MET A 1 71 ? 3.407 -9.447 -4.143 1.00 93.44 71 MET A O 1
ATOM 575 N N . LEU A 1 72 ? 2.839 -7.325 -4.593 1.00 92.62 72 LEU A N 1
ATOM 576 C CA . LEU A 1 72 ? 1.688 -7.674 -5.426 1.00 92.62 72 LEU A CA 1
ATOM 577 C C . LEU A 1 72 ? 2.086 -8.527 -6.626 1.00 92.62 72 LEU A C 1
ATOM 579 O O . LEU A 1 72 ? 1.431 -9.529 -6.893 1.00 92.62 72 LEU A O 1
ATOM 583 N N . ILE A 1 73 ? 3.192 -8.187 -7.290 1.00 92.19 73 ILE A N 1
ATOM 584 C CA . ILE A 1 73 ? 3.738 -8.987 -8.393 1.00 92.19 73 ILE A CA 1
ATOM 585 C C . ILE A 1 73 ? 4.160 -10.374 -7.895 1.00 92.19 73 ILE A C 1
ATOM 587 O O . ILE A 1 73 ? 3.888 -11.376 -8.551 1.00 92.19 73 ILE A O 1
ATOM 591 N N . HIS A 1 74 ? 4.797 -10.457 -6.725 1.00 91.44 74 HIS A N 1
ATOM 592 C CA . HIS A 1 74 ? 5.234 -11.729 -6.155 1.00 91.44 74 HIS A CA 1
ATOM 593 C C . HIS A 1 74 ? 4.054 -12.649 -5.809 1.00 91.44 74 HIS A C 1
ATOM 595 O O . HIS A 1 74 ? 4.088 -13.834 -6.136 1.00 91.44 74 HIS A O 1
ATOM 601 N N . PHE A 1 75 ? 3.005 -12.115 -5.175 1.00 89.44 75 PHE A N 1
ATOM 602 C CA . PHE A 1 75 ? 1.816 -12.892 -4.809 1.00 89.44 75 PHE A CA 1
ATOM 603 C C . PHE A 1 75 ? 0.939 -13.245 -6.011 1.00 89.44 75 PHE A C 1
ATOM 605 O O . PHE A 1 75 ? 0.390 -14.345 -6.054 1.00 89.44 75 PHE A O 1
ATOM 612 N N . TYR A 1 76 ? 0.815 -12.340 -6.984 1.00 91.25 76 TYR A N 1
ATOM 613 C CA . TYR A 1 76 ? 0.070 -12.593 -8.216 1.00 91.25 76 TYR A CA 1
ATOM 614 C C . TYR A 1 76 ? 0.827 -13.544 -9.163 1.00 91.25 76 TYR A C 1
ATOM 616 O O . TYR A 1 76 ? 0.218 -14.333 -9.883 1.00 91.25 76 TYR A O 1
ATOM 624 N N . GLY A 1 77 ? 2.162 -13.513 -9.127 1.00 90.06 77 GLY A N 1
ATOM 625 C CA . GLY A 1 77 ? 3.058 -14.314 -9.965 1.00 90.06 77 GLY A CA 1
ATOM 626 C C . GLY A 1 77 ? 3.416 -13.672 -11.312 1.00 90.06 77 GLY A C 1
ATOM 627 O O . GLY A 1 77 ? 4.258 -14.214 -12.025 1.00 90.06 77 GLY A O 1
ATOM 628 N N . ASP A 1 78 ? 2.809 -12.533 -11.647 1.00 91.19 78 ASP A N 1
ATOM 629 C CA . ASP A 1 78 ? 3.083 -11.714 -12.836 1.00 91.19 78 ASP A CA 1
ATOM 630 C C . ASP A 1 78 ? 2.725 -10.238 -12.544 1.00 91.19 78 ASP A C 1
ATOM 632 O O . ASP A 1 78 ? 2.393 -9.903 -11.405 1.00 91.19 78 ASP A O 1
ATOM 636 N N . LEU A 1 79 ? 2.795 -9.336 -13.527 1.00 90.75 79 LEU A N 1
ATOM 637 C CA . LEU A 1 79 ? 2.330 -7.959 -13.361 1.00 90.75 79 LEU A CA 1
ATOM 638 C C . LEU A 1 79 ? 0.796 -7.923 -13.501 1.00 90.75 79 LEU A C 1
ATOM 640 O O . LEU A 1 79 ? 0.301 -8.152 -14.603 1.00 90.75 79 LEU A O 1
ATOM 644 N N . PRO A 1 80 ? 0.031 -7.637 -12.430 1.00 90.31 80 PRO A N 1
ATOM 645 C CA . PRO A 1 80 ? -1.422 -7.567 -12.527 1.00 90.31 80 PRO A CA 1
ATOM 646 C C . PRO A 1 80 ? -1.873 -6.380 -13.391 1.00 90.31 80 PRO A C 1
ATOM 648 O O . PRO A 1 80 ? -1.256 -5.311 -13.377 1.00 90.31 80 PRO A O 1
ATOM 651 N N . ASP A 1 81 ? -2.970 -6.574 -14.120 1.00 90.88 81 ASP A N 1
ATOM 652 C CA . ASP A 1 81 ? -3.601 -5.544 -14.943 1.00 90.88 81 ASP A CA 1
ATOM 653 C C . ASP A 1 81 ? -4.355 -4.504 -14.094 1.00 90.88 81 ASP A C 1
ATOM 655 O O . ASP A 1 81 ? -4.668 -4.701 -12.918 1.00 90.88 81 ASP A O 1
ATOM 659 N N . GLU A 1 82 ? -4.684 -3.366 -14.705 1.00 92.38 82 GLU A N 1
ATOM 660 C CA . GLU A 1 82 ? -5.530 -2.360 -14.064 1.00 92.38 82 GLU A CA 1
ATOM 661 C C . GLU A 1 82 ? -6.915 -2.939 -13.727 1.00 92.38 82 GLU A C 1
ATOM 663 O O . GLU A 1 82 ? -7.566 -3.552 -14.573 1.00 92.38 82 GLU A O 1
ATOM 668 N N . ASN A 1 83 ? -7.407 -2.654 -12.519 1.00 90.94 83 ASN A N 1
ATOM 669 C CA . ASN A 1 83 ? -8.634 -3.178 -11.907 1.00 90.94 83 ASN A CA 1
ATOM 670 C C . ASN A 1 83 ? -8.572 -4.627 -11.401 1.00 90.94 83 ASN A C 1
ATOM 672 O O . ASN A 1 83 ? -9.563 -5.084 -10.829 1.00 90.94 83 ASN A O 1
ATOM 676 N N . GLU A 1 84 ? -7.439 -5.322 -11.528 1.00 93.00 84 GLU A N 1
ATOM 677 C CA . GLU A 1 84 ? -7.258 -6.617 -10.866 1.00 93.00 84 GLU A CA 1
ATOM 678 C C . GLU A 1 84 ? -7.208 -6.460 -9.342 1.00 93.00 84 GLU A C 1
ATOM 680 O O . GLU A 1 84 ? -6.815 -5.415 -8.812 1.00 93.00 84 GLU A O 1
ATOM 685 N N . VAL A 1 85 ? -7.617 -7.511 -8.626 1.00 92.44 85 VAL A N 1
ATOM 686 C CA . VAL A 1 85 ? -7.642 -7.537 -7.160 1.00 92.44 85 VAL A CA 1
ATOM 687 C C . VAL A 1 85 ? -6.817 -8.709 -6.654 1.00 92.44 85 VAL A C 1
ATOM 689 O O . VAL A 1 85 ? -7.086 -9.863 -6.980 1.00 92.44 85 VAL A O 1
ATOM 692 N N . VAL A 1 86 ? -5.829 -8.407 -5.818 1.00 91.62 86 VAL A N 1
ATOM 693 C CA . VAL A 1 86 ? -5.013 -9.391 -5.110 1.00 91.62 86 VAL A CA 1
ATOM 694 C C . VAL A 1 86 ? -5.559 -9.530 -3.691 1.00 91.62 86 VAL A C 1
ATOM 696 O O . VAL A 1 86 ? -5.430 -8.627 -2.861 1.00 91.62 86 VAL A O 1
ATOM 699 N N . GLU A 1 87 ? -6.210 -10.659 -3.423 1.00 88.75 87 GLU A N 1
ATOM 700 C CA . GLU A 1 87 ? -6.785 -10.976 -2.115 1.00 88.75 87 GLU A CA 1
ATOM 701 C C . GLU A 1 87 ? -5.709 -11.539 -1.179 1.00 88.75 87 GLU A C 1
ATOM 703 O O . GLU A 1 87 ? -5.087 -12.568 -1.448 1.00 88.75 87 GLU A O 1
ATOM 708 N N . MET A 1 88 ? -5.496 -10.868 -0.050 1.00 85.38 88 MET A N 1
ATOM 709 C CA . MET A 1 88 ? -4.494 -11.213 0.959 1.00 85.38 88 MET A CA 1
ATOM 710 C C . MET A 1 88 ? -5.080 -11.063 2.369 1.00 85.38 88 MET A C 1
ATOM 712 O O . MET A 1 88 ? -4.684 -10.152 3.097 1.00 85.38 88 MET A O 1
ATOM 716 N N . PRO A 1 89 ? -6.022 -11.930 2.788 1.00 82.38 89 PRO A N 1
ATOM 717 C CA . PRO A 1 89 ? -6.802 -11.717 4.004 1.00 82.38 89 PRO A CA 1
ATOM 718 C C . PRO A 1 89 ? -5.926 -11.451 5.242 1.00 82.38 89 PRO A C 1
ATOM 720 O O . PRO A 1 89 ? -5.016 -12.241 5.515 1.00 82.38 89 PRO A O 1
ATOM 723 N N . PRO A 1 90 ? -6.213 -10.393 6.028 1.00 88.88 90 PRO A N 1
ATOM 724 C CA . PRO A 1 90 ? -7.425 -9.560 6.011 1.00 88.88 90 PRO A CA 1
ATOM 725 C C . PRO A 1 90 ? -7.389 -8.365 5.039 1.00 88.88 90 PRO A C 1
ATOM 727 O O . PRO A 1 90 ? -8.207 -7.466 5.155 1.00 88.88 90 PRO A O 1
ATOM 730 N N . TYR A 1 91 ? -6.445 -8.311 4.110 1.00 90.38 91 TYR A N 1
ATOM 731 C CA . TYR A 1 91 ? -6.280 -7.218 3.159 1.00 90.38 91 TYR A CA 1
ATOM 732 C C . TYR A 1 91 ? -6.721 -7.616 1.751 1.00 90.38 91 TYR A C 1
ATOM 734 O O . TYR A 1 91 ? -6.594 -8.764 1.337 1.00 90.38 91 TYR A O 1
ATOM 742 N N . SER A 1 92 ? -7.179 -6.648 0.974 1.00 91.56 92 SER A N 1
ATOM 743 C CA . SER A 1 92 ? -7.397 -6.788 -0.462 1.00 91.56 92 SER A CA 1
ATOM 744 C C . SER A 1 92 ? -6.768 -5.600 -1.171 1.00 91.56 92 SER A C 1
ATOM 746 O O . SER A 1 92 ? -6.988 -4.456 -0.767 1.00 91.56 92 SER A O 1
ATOM 748 N N . PHE A 1 93 ? -6.005 -5.862 -2.224 1.00 94.06 93 PHE A N 1
ATOM 749 C CA . PHE A 1 93 ? -5.314 -4.834 -2.988 1.00 94.06 93 PHE A CA 1
ATOM 750 C C . PHE A 1 93 ? -5.885 -4.771 -4.393 1.00 94.06 93 PHE A C 1
ATOM 752 O O . PHE A 1 93 ? -5.679 -5.684 -5.186 1.00 94.06 93 PHE A O 1
ATOM 759 N N . GLN A 1 94 ? -6.579 -3.688 -4.715 1.00 94.62 94 GLN A N 1
ATOM 760 C CA . GLN A 1 94 ? -7.047 -3.427 -6.069 1.00 94.62 94 GLN A CA 1
ATOM 761 C C . GLN A 1 94 ? -6.035 -2.554 -6.810 1.00 94.62 94 GLN A C 1
ATOM 763 O O . GLN A 1 94 ? -5.647 -1.487 -6.326 1.00 94.62 94 GLN A O 1
ATOM 768 N N . ILE A 1 95 ? -5.646 -2.975 -8.007 1.00 95.00 95 ILE A N 1
ATOM 769 C CA . ILE A 1 95 ? -4.782 -2.202 -8.891 1.00 95.00 95 ILE A CA 1
ATOM 770 C C . ILE A 1 95 ? -5.594 -1.060 -9.494 1.00 95.00 95 ILE A C 1
ATOM 772 O O . ILE A 1 95 ? -6.576 -1.283 -10.199 1.00 95.00 95 ILE A O 1
ATOM 776 N N . VAL A 1 96 ? -5.202 0.176 -9.198 1.00 92.94 96 VAL A N 1
ATOM 777 C CA . VAL A 1 96 ? -5.924 1.371 -9.659 1.00 92.94 96 VAL A CA 1
ATOM 778 C C . VAL A 1 96 ? -5.294 1.929 -10.921 1.00 92.94 96 VAL A C 1
ATOM 780 O O . VAL A 1 96 ? -6.007 2.425 -11.785 1.00 92.94 96 VAL A O 1
ATOM 783 N N . SER A 1 97 ? -3.966 1.871 -11.020 1.00 91.00 97 SER A N 1
ATOM 784 C CA . SER A 1 97 ? -3.254 2.350 -12.197 1.00 91.00 97 SER A CA 1
ATOM 785 C C . SER A 1 97 ? -1.936 1.612 -12.378 1.00 91.00 97 SER A C 1
ATOM 787 O O . SER A 1 97 ? -1.156 1.459 -11.432 1.00 91.00 97 SER A O 1
ATOM 789 N N . VAL A 1 98 ? -1.687 1.197 -13.617 1.00 91.38 98 VAL A N 1
ATOM 790 C CA . VAL A 1 98 ? -0.429 0.605 -14.073 1.00 91.38 98 VAL A CA 1
ATOM 791 C C . VAL A 1 98 ? 0.142 1.511 -15.157 1.00 91.38 98 VAL A C 1
ATOM 793 O O . VAL A 1 98 ? -0.566 1.908 -16.082 1.00 91.38 98 VAL A O 1
ATOM 796 N N . GLN A 1 99 ? 1.423 1.847 -15.056 1.00 87.00 99 GLN A N 1
ATOM 797 C CA . GLN A 1 99 ? 2.126 2.653 -16.049 1.00 87.00 99 GLN A CA 1
ATOM 798 C C . GLN A 1 99 ? 3.298 1.854 -16.611 1.00 87.00 99 GLN A C 1
ATOM 800 O O . GLN A 1 99 ? 4.150 1.391 -15.857 1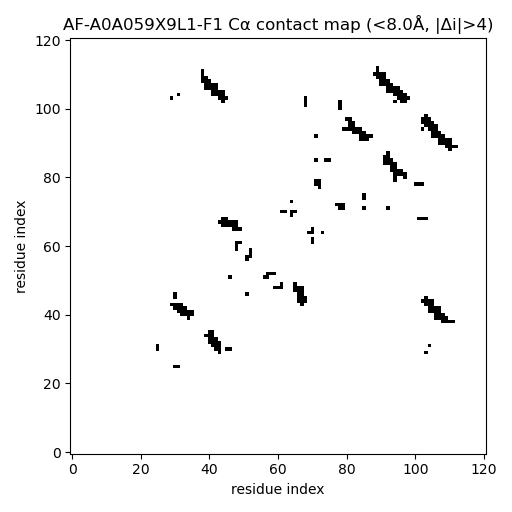.00 87.00 99 GLN A O 1
ATOM 805 N N . ASP A 1 100 ? 3.338 1.700 -17.935 1.00 84.44 100 ASP A N 1
ATOM 806 C CA . ASP A 1 100 ? 4.310 0.880 -18.667 1.00 84.44 100 ASP A CA 1
ATOM 807 C C . ASP A 1 100 ? 4.345 -0.575 -18.169 1.00 84.44 100 ASP A C 1
ATOM 809 O O . ASP A 1 100 ? 3.619 -1.426 -18.673 1.00 84.44 100 ASP A O 1
ATOM 813 N N . THR A 1 101 ? 5.183 -0.860 -17.174 1.00 85.69 101 THR A N 1
ATOM 814 C CA . THR A 1 101 ? 5.374 -2.189 -16.576 1.00 85.69 101 THR A CA 1
ATOM 815 C C . THR A 1 101 ? 5.493 -2.117 -15.052 1.00 85.69 101 THR A C 1
ATOM 817 O O . THR A 1 101 ? 6.196 -2.923 -14.440 1.00 85.69 101 THR A O 1
ATOM 820 N N . ARG A 1 102 ? 4.890 -1.100 -14.432 1.00 87.12 102 ARG A N 1
ATOM 821 C CA . ARG A 1 102 ? 4.903 -0.899 -12.980 1.00 87.12 102 ARG A CA 1
ATOM 822 C C . ARG A 1 102 ? 3.532 -0.482 -12.482 1.00 87.12 102 ARG A C 1
ATOM 824 O O . ARG A 1 102 ? 2.824 0.288 -13.127 1.00 87.12 102 ARG A O 1
ATOM 831 N N . ILE A 1 103 ? 3.183 -0.980 -11.307 1.00 91.31 103 ILE A N 1
ATOM 832 C CA . ILE A 1 103 ? 1.998 -0.536 -10.587 1.00 91.31 103 ILE A CA 1
ATOM 833 C C . ILE A 1 103 ? 2.322 0.846 -10.015 1.00 91.31 103 ILE A C 1
ATOM 835 O O . ILE A 1 103 ? 3.350 1.008 -9.360 1.00 91.31 103 ILE A O 1
ATOM 839 N N . GLU A 1 104 ? 1.479 1.840 -10.280 1.00 90.50 104 GLU A N 1
ATOM 840 C CA . GLU A 1 104 ? 1.657 3.194 -9.743 1.00 90.50 104 GLU A CA 1
ATOM 841 C C . GLU A 1 104 ? 0.761 3.405 -8.527 1.00 90.50 104 GLU A C 1
ATOM 843 O O . GLU A 1 104 ? 1.238 3.829 -7.480 1.00 90.50 104 GLU A O 1
ATOM 848 N N . LEU A 1 105 ? -0.522 3.049 -8.638 1.00 91.50 105 LEU A N 1
ATOM 849 C CA . LEU A 1 105 ? -1.512 3.251 -7.583 1.00 91.50 105 LEU A CA 1
ATOM 850 C C . LEU A 1 105 ? -2.244 1.963 -7.253 1.00 91.50 105 LEU A C 1
ATOM 852 O O . LEU A 1 105 ? -2.694 1.231 -8.141 1.00 91.50 105 LEU A O 1
ATOM 856 N N . VAL A 1 106 ? -2.436 1.750 -5.958 1.00 93.38 106 VAL A N 1
ATOM 857 C CA . VAL A 1 106 ? -3.206 0.639 -5.417 1.00 93.38 106 VAL A CA 1
ATOM 858 C C . VAL A 1 106 ? -4.194 1.139 -4.386 1.00 93.38 106 VAL A C 1
ATOM 860 O O . VAL A 1 106 ? -3.955 2.108 -3.662 1.00 93.38 106 VAL A O 1
ATOM 863 N N . LYS A 1 107 ? -5.326 0.456 -4.318 1.00 93.38 107 LYS A N 1
ATOM 864 C CA . 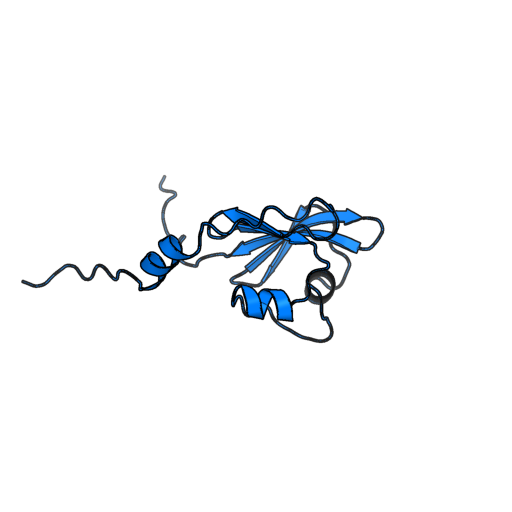LYS A 1 107 ? -6.318 0.642 -3.277 1.00 93.38 107 LYS A CA 1
ATOM 865 C C . LYS A 1 107 ? -6.233 -0.548 -2.334 1.00 93.38 107 LYS A C 1
ATOM 867 O O . LYS A 1 107 ? -6.571 -1.663 -2.718 1.00 93.38 107 LYS A O 1
ATOM 872 N N . LEU A 1 108 ? -5.770 -0.293 -1.119 1.00 92.69 108 LEU A N 1
ATOM 873 C CA . LEU A 1 108 ? -5.826 -1.236 -0.016 1.00 92.69 108 LEU A CA 1
ATOM 874 C C . LEU A 1 108 ? -7.207 -1.138 0.630 1.00 92.69 108 LEU A C 1
ATOM 876 O O . LEU A 1 108 ? -7.641 -0.049 1.009 1.00 92.69 108 LEU A O 1
ATOM 880 N N . THR A 1 109 ? -7.858 -2.276 0.812 1.00 90.69 109 THR A N 1
ATOM 881 C CA . THR A 1 109 ? -9.049 -2.400 1.648 1.00 90.69 109 THR A CA 1
ATOM 882 C C . THR A 1 109 ? -8.802 -3.459 2.713 1.00 90.69 109 THR A C 1
ATOM 884 O O . THR A 1 109 ? -8.290 -4.536 2.424 1.00 90.69 109 THR A O 1
ATOM 887 N N . ILE A 1 110 ? -9.130 -3.125 3.955 1.00 89.38 110 ILE A N 1
ATOM 888 C CA . ILE A 1 110 ? -9.039 -4.008 5.111 1.00 89.38 110 ILE A CA 1
ATOM 889 C C . ILE A 1 110 ? -10.408 -4.668 5.269 1.00 89.38 110 ILE A C 1
ATOM 891 O O . ILE A 1 110 ? -11.399 -4.021 5.607 1.00 89.38 110 ILE A O 1
ATOM 895 N N . GLU A 1 111 ? -10.479 -5.961 4.985 1.00 80.50 111 GLU A N 1
ATOM 896 C CA . GLU A 1 111 ? -11.661 -6.772 5.225 1.00 80.50 111 GLU A CA 1
ATOM 897 C C . GLU A 1 111 ? -11.760 -7.096 6.715 1.00 80.50 111 GLU A C 1
ATOM 899 O O . GLU A 1 111 ? -11.254 -8.110 7.211 1.00 80.50 111 GLU A O 1
ATOM 904 N N . ASP A 1 112 ? -12.444 -6.222 7.450 1.00 66.62 112 ASP A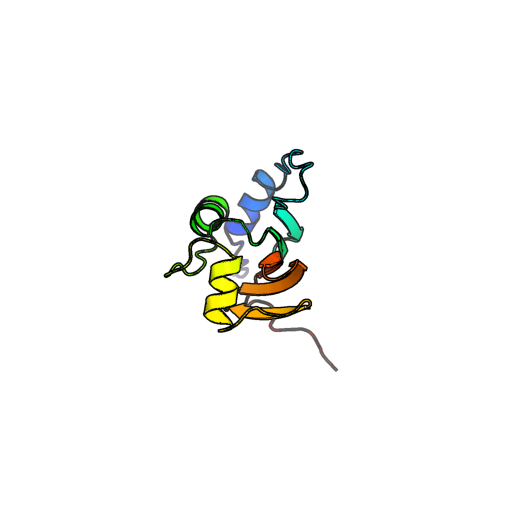 N 1
ATOM 905 C CA . ASP A 1 112 ? -12.841 -6.545 8.808 1.00 66.62 112 ASP A CA 1
ATOM 906 C C . ASP A 1 112 ? -13.832 -7.721 8.775 1.00 66.62 112 ASP A C 1
ATOM 908 O O . ASP A 1 112 ? -14.905 -7.671 8.159 1.00 66.62 112 ASP A O 1
ATOM 912 N N . ARG A 1 113 ? -13.485 -8.819 9.457 1.00 54.47 113 ARG A N 1
ATOM 913 C CA . ARG A 1 113 ? -14.321 -10.031 9.538 1.00 54.47 113 ARG A CA 1
ATOM 914 C C . ARG A 1 113 ? -15.669 -9.809 10.255 1.00 54.47 113 ARG A C 1
ATOM 916 O O . ARG A 1 113 ? -16.359 -10.786 10.550 1.00 54.47 113 ARG A O 1
ATOM 923 N N . ARG A 1 114 ? -16.089 -8.569 10.545 1.00 49.75 114 ARG A N 1
ATOM 924 C CA . ARG A 1 114 ? -17.416 -8.230 11.088 1.00 49.75 114 ARG A CA 1
ATOM 925 C C . ARG A 1 114 ? -18.517 -8.017 10.049 1.00 49.75 114 ARG A C 1
ATOM 927 O O . ARG A 1 114 ? -19.648 -7.799 10.477 1.00 49.75 114 ARG A O 1
ATOM 934 N N . SER A 1 115 ? -18.289 -8.158 8.741 1.00 49.38 115 SER A N 1
ATOM 935 C CA . SER A 1 115 ? -19.404 -8.165 7.770 1.00 49.38 115 SER A CA 1
ATOM 936 C C . SER A 1 115 ? -20.028 -9.559 7.583 1.00 49.38 115 SER A C 1
ATOM 938 O O . SER A 1 115 ? -20.212 -10.064 6.480 1.00 49.38 115 SER A O 1
ATOM 940 N N . GLU A 1 116 ? -20.406 -10.201 8.690 1.00 51.09 116 GLU A N 1
ATOM 941 C CA . GLU A 1 116 ? -21.512 -11.155 8.676 1.00 51.09 116 GLU A CA 1
ATOM 942 C C . GLU A 1 116 ? -22.767 -10.421 9.165 1.00 51.09 116 GLU A C 1
ATOM 944 O O . GLU A 1 116 ? -22.899 -10.155 10.363 1.00 51.09 116 GLU A O 1
ATOM 949 N N . ARG A 1 117 ? -23.714 -10.205 8.232 1.00 50.03 117 ARG A N 1
ATOM 950 C CA . ARG A 1 117 ? -25.138 -9.805 8.381 1.00 50.03 117 ARG A CA 1
ATOM 951 C C . ARG A 1 117 ? -25.458 -8.378 7.918 1.00 50.03 117 ARG A C 1
ATOM 953 O O . ARG A 1 117 ? -25.528 -7.457 8.720 1.00 50.03 117 ARG A O 1
ATOM 960 N N . THR A 1 118 ? -25.921 -8.241 6.676 1.00 47.69 118 THR A N 1
ATOM 961 C CA . THR A 1 118 ? -27.365 -8.080 6.395 1.00 47.69 118 THR A CA 1
ATOM 962 C C . THR A 1 118 ? -27.626 -7.999 4.891 1.00 47.69 118 THR A C 1
ATOM 964 O O . THR A 1 118 ? -27.269 -7.047 4.215 1.00 47.69 118 THR A O 1
ATOM 967 N N . GLY A 1 119 ? -28.309 -9.017 4.380 1.00 40.03 119 GLY A N 1
ATOM 968 C CA . GLY A 1 119 ? -28.858 -9.070 3.030 1.00 40.03 119 GLY A CA 1
ATOM 969 C C . GLY A 1 119 ? -30.020 -10.050 3.023 1.00 40.03 119 GLY A C 1
ATOM 970 O O . GLY A 1 119 ? -29.986 -11.076 2.360 1.00 40.03 119 GLY A O 1
ATOM 971 N N . HIS A 1 120 ? -30.986 -9.783 3.898 1.00 43.75 120 HIS A N 1
ATOM 972 C CA . HIS A 1 120 ? -32.269 -10.462 3.962 1.00 43.75 120 HIS A CA 1
ATOM 973 C C . HIS A 1 120 ? -33.065 -10.105 2.703 1.00 43.75 120 HIS A C 1
ATOM 975 O O . HIS A 1 120 ? -33.373 -8.928 2.524 1.00 43.75 120 HIS A O 1
ATOM 981 N N . ASN A 1 121 ? -33.379 -11.094 1.861 1.00 35.75 121 ASN A N 1
ATOM 982 C CA . ASN A 1 121 ? -34.737 -11.350 1.362 1.00 35.75 121 ASN A CA 1
ATOM 983 C C . 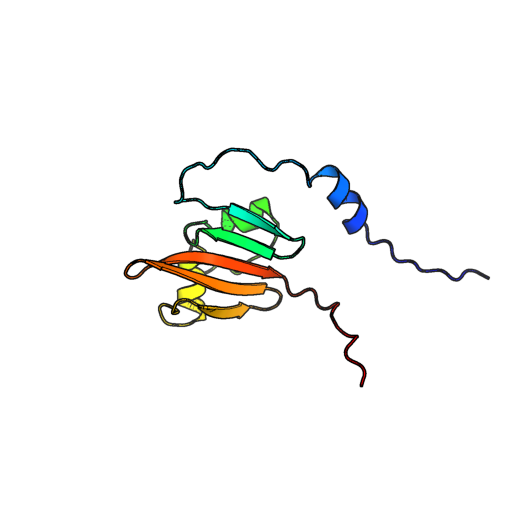ASN A 1 121 ? -34.806 -12.672 0.586 1.00 35.75 121 ASN A C 1
ATOM 985 O O . ASN A 1 121 ? -34.283 -12.719 -0.548 1.00 35.75 121 ASN A O 1
#

Nearest PDB structures (foldseek):
  4hg0-assembly1_A-2  TM=7.446E-01  e=3.999E-09  Escherichia coli K-12
  3llb-assembly1_A  TM=8.904E-01  e=1.641E-06  Pseudomonas aeruginosa
  2pli-assembly2_D-2  TM=9.019E-01  e=3.429E-06  Neisseria meningitidis MC58
  3lae-assembly1_A  TM=9.121E-01  e=3.878E-06  Haemophilus influenzae
  2p13-assembly1_B  TM=8.763E-01  e=3.998E-05  Nitrosomonas europaea

Solvent-accessible surface area (backbone atoms only — not comparable to full-atom values): 7632 Å² total; per-residue (Å²): 139,87,86,78,90,71,79,75,57,78,65,71,69,50,53,81,75,62,76,78,74,77,71,93,74,70,97,49,88,76,68,40,75,41,77,79,51,101,48,29,33,39,34,22,19,74,44,42,46,66,59,49,26,72,73,69,62,70,69,71,88,79,70,104,38,62,24,46,35,46,44,52,27,63,74,70,69,45,84,77,55,68,70,39,70,51,82,52,86,57,35,33,39,32,31,69,36,61,54,100,91,41,55,48,32,30,34,43,34,52,57,65,91,73,82,76,84,87,83,88,128

Mean predicted aligned error: 11.92 Å

Radius of gyration: 17.17 Å; Cα contacts (8 Å, |Δi|>4): 157; chains: 1; bounding box: 47×33×56 Å